Protein AF-A0AAD4HF08-F1 (afdb_monomer_lite)

Organism: NCBI:txid1912939

Secondary structure (DSSP, 8-state):
-HHHHHHHHHHH-SEEEEEETTEEEEEE--HHHHIIIIITTHHHH-----------

Foldseek 3Di:
DVVVLLVCCVVVHQWDWDADPNDIDIRGNDPVVCCVCCPVVVVPVVDDDDDPPDPD

Radius of gyration: 13.29 Å; chains: 1; bounding box: 40×14×29 Å

pLDDT: mean 90.62, std 10.22, range [46.56, 97.56]

Sequence (56 aa):
PWLTYIAWGKIYGKIIHCRILGIDMIIINSESIARELLDKRSAIYSDRPVIPTNEM

InterPro domains:
  IPR036396 Cytochrome P450 superfamily [G3DSA:1.10.630.10] (1-56)
  IPR036396 Cytochrome P450 superfamily [SSF48264] (1-53)
  IPR050364 Cytochrome P450 monooxygenase, fungi [PTHR46300] (1-53)

Structure (mmCIF, N/CA/C/O backbone):
data_AF-A0AAD4HF08-F1
#
_entry.id   AF-A0AAD4HF08-F1
#
loop_
_atom_site.group_PDB
_atom_site.id
_atom_site.type_symbol
_atom_site.label_atom_id
_atom_site.label_alt_id
_atom_site.label_comp_id
_atom_site.label_asym_id
_atom_site.label_entity_id
_atom_site.label_seq_id
_atom_site.pdbx_PDB_ins_code
_atom_site.Cartn_x
_atom_site.Cartn_y
_atom_site.Cartn_z
_atom_site.occupancy
_atom_site.B_iso_or_equiv
_atom_site.auth_seq_id
_atom_site.auth_comp_id
_atom_site.auth_asym_id
_atom_site.auth_atom_id
_atom_site.pdbx_PDB_model_num
ATOM 1 N N . PRO A 1 1 ? 5.735 7.983 -10.977 1.00 76.94 1 PRO A N 1
ATOM 2 C CA . PRO A 1 1 ? 5.168 6.729 -11.545 1.00 76.94 1 PRO A CA 1
ATOM 3 C C . PRO A 1 1 ? 3.762 6.376 -10.996 1.00 76.94 1 PRO A C 1
ATOM 5 O O . PRO A 1 1 ? 3.500 5.234 -10.647 1.00 76.94 1 PRO A O 1
ATOM 8 N N . TRP A 1 2 ? 2.826 7.334 -10.952 1.00 90.19 2 TRP A N 1
ATOM 9 C CA . TRP A 1 2 ? 1.477 7.102 -10.402 1.00 90.19 2 TRP A CA 1
ATOM 10 C C . TRP A 1 2 ? 0.510 6.472 -11.422 1.00 90.19 2 TRP A C 1
ATOM 12 O O . TRP A 1 2 ? -0.314 5.639 -11.058 1.00 90.19 2 TRP A O 1
ATOM 22 N N . LEU A 1 3 ? 0.665 6.793 -12.714 1.00 95.50 3 LEU A N 1
ATOM 23 C CA . LEU A 1 3 ? -0.120 6.197 -13.805 1.00 95.50 3 LEU A CA 1
ATOM 24 C C . LEU A 1 3 ? 0.041 4.671 -13.867 1.00 95.50 3 LEU A C 1
ATOM 26 O O . LEU A 1 3 ? -0.941 3.948 -14.022 1.00 95.50 3 LEU A O 1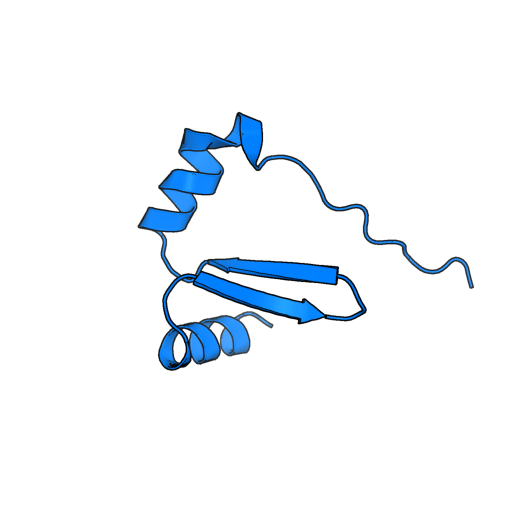
ATOM 30 N N . THR A 1 4 ? 1.270 4.181 -13.686 1.00 94.19 4 THR A N 1
ATOM 31 C CA . THR A 1 4 ? 1.577 2.747 -13.637 1.00 94.19 4 THR A CA 1
ATOM 32 C C . THR A 1 4 ? 0.869 2.061 -12.471 1.00 94.19 4 THR A C 1
ATOM 34 O O . THR A 1 4 ? 0.284 1.000 -12.653 1.00 94.19 4 THR A O 1
ATOM 37 N N . TYR A 1 5 ? 0.860 2.681 -11.289 1.00 93.81 5 TYR A N 1
ATOM 38 C CA . TYR A 1 5 ? 0.219 2.117 -10.099 1.00 93.81 5 TYR A CA 1
ATOM 39 C C . TYR A 1 5 ? -1.298 2.021 -10.252 1.00 93.81 5 TYR A C 1
ATOM 41 O O . TYR A 1 5 ? -1.874 0.998 -9.884 1.00 93.81 5 TYR A O 1
ATOM 49 N N . ILE A 1 6 ? -1.923 3.019 -10.887 1.00 94.50 6 ILE A N 1
ATOM 50 C CA . ILE A 1 6 ? -3.344 2.968 -11.254 1.00 94.50 6 ILE A CA 1
ATOM 51 C C . ILE A 1 6 ? -3.602 1.853 -12.270 1.00 94.50 6 ILE A C 1
ATOM 53 O O . ILE A 1 6 ? -4.559 1.095 -12.116 1.00 94.50 6 ILE A O 1
ATOM 57 N N . ALA A 1 7 ? -2.767 1.733 -13.307 1.00 95.88 7 ALA A N 1
ATOM 58 C CA . ALA A 1 7 ? -2.908 0.676 -14.307 1.00 95.88 7 ALA A CA 1
ATOM 59 C C . ALA A 1 7 ? -2.802 -0.714 -13.663 1.00 95.88 7 ALA A C 1
ATOM 61 O O . ALA A 1 7 ? -3.645 -1.574 -13.907 1.00 95.88 7 ALA A O 1
ATOM 62 N N . TRP A 1 8 ? -1.836 -0.912 -12.767 1.00 95.25 8 TRP A N 1
ATOM 63 C CA . TRP A 1 8 ? -1.715 -2.139 -11.988 1.00 95.25 8 TRP A CA 1
ATOM 64 C C . TRP A 1 8 ? -2.906 -2.359 -11.057 1.00 95.25 8 TRP A C 1
ATOM 66 O O . TRP A 1 8 ? -3.348 -3.493 -10.917 1.00 95.25 8 TRP A O 1
ATOM 76 N N . GLY A 1 9 ? -3.483 -1.299 -10.489 1.00 95.12 9 GLY A N 1
ATOM 77 C CA . GLY A 1 9 ? -4.703 -1.382 -9.685 1.00 95.12 9 GLY A CA 1
ATOM 78 C C . GLY A 1 9 ? -5.891 -1.960 -10.453 1.00 95.12 9 GLY A C 1
ATOM 79 O O . GLY A 1 9 ? -6.683 -2.719 -9.898 1.00 95.12 9 GLY A O 1
ATOM 80 N N . LYS A 1 10 ? -5.984 -1.658 -11.754 1.00 95.31 10 LYS A N 1
ATOM 81 C CA . LYS A 1 10 ? -7.010 -2.222 -12.645 1.00 95.31 10 LYS A CA 1
ATOM 82 C C . LYS A 1 10 ? -6.768 -3.697 -12.978 1.00 95.31 10 LYS A C 1
ATOM 84 O O . LYS A 1 10 ? -7.733 -4.415 -13.202 1.00 95.31 10 LYS A O 1
ATOM 89 N N . ILE A 1 11 ? -5.508 -4.131 -13.028 1.00 96.38 11 ILE A N 1
ATOM 90 C CA . ILE A 1 11 ? -5.122 -5.493 -13.437 1.00 96.38 11 ILE A CA 1
ATOM 91 C C . ILE A 1 11 ? -5.107 -6.452 -12.238 1.00 96.38 11 ILE A C 1
ATOM 93 O O . ILE A 1 11 ? -5.655 -7.545 -12.314 1.00 96.38 11 ILE A O 1
ATOM 97 N N . TYR A 1 12 ? -4.483 -6.039 -11.135 1.00 95.50 12 TYR A N 1
ATOM 98 C CA . TYR A 1 12 ? -4.183 -6.889 -9.978 1.00 95.50 12 TYR A CA 1
ATOM 99 C C . TYR A 1 12 ? -5.073 -6.599 -8.763 1.00 95.50 12 TYR A C 1
ATOM 101 O O . TYR A 1 12 ? -5.128 -7.398 -7.832 1.00 95.50 12 TYR A O 1
ATOM 109 N N . GLY A 1 13 ? -5.793 -5.474 -8.766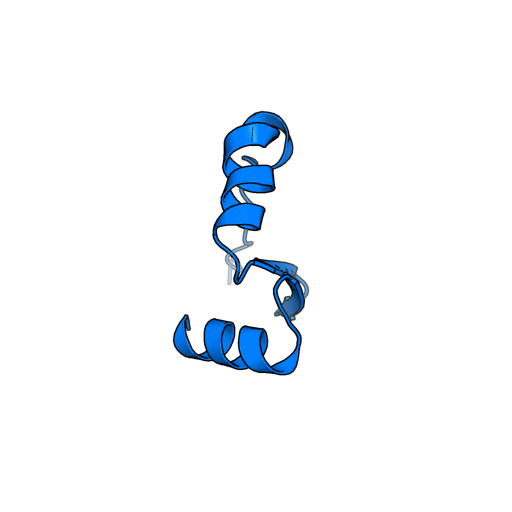 1.00 95.25 13 GLY A N 1
ATOM 110 C CA . GLY A 1 13 ? -6.741 -5.108 -7.719 1.00 95.25 13 GLY A CA 1
ATOM 111 C C . GLY A 1 13 ? -6.237 -4.039 -6.748 1.00 95.25 13 GLY A C 1
ATOM 112 O O . GLY A 1 13 ? -5.332 -3.254 -7.023 1.00 95.25 13 GLY A O 1
ATOM 113 N N . LYS A 1 14 ? -6.898 -3.957 -5.589 1.00 95.88 14 LYS A N 1
ATOM 114 C CA . LYS A 1 14 ? -6.802 -2.797 -4.683 1.00 95.88 14 LYS A CA 1
ATOM 115 C C . LYS A 1 14 ? -5.514 -2.743 -3.854 1.00 95.88 14 LYS A C 1
ATOM 117 O O . LYS A 1 14 ? -5.138 -1.653 -3.433 1.00 95.88 14 LYS A O 1
ATOM 122 N N . ILE A 1 15 ? -4.871 -3.883 -3.603 1.00 96.00 15 ILE A N 1
ATOM 123 C CA . ILE A 1 15 ? -3.595 -3.989 -2.883 1.00 96.00 15 ILE A CA 1
ATOM 124 C C . ILE A 1 15 ? -2.656 -4.816 -3.747 1.00 96.00 15 ILE A C 1
ATOM 126 O O . ILE A 1 15 ? -3.031 -5.891 -4.207 1.00 96.00 15 ILE A O 1
ATOM 130 N N . ILE A 1 16 ? -1.451 -4.306 -3.963 1.00 96.31 16 ILE A N 1
ATOM 131 C CA . ILE A 1 16 ? -0.454 -4.931 -4.827 1.00 96.31 16 ILE A CA 1
ATOM 132 C C . ILE A 1 16 ? 0.846 -5.025 -4.045 1.00 96.31 16 ILE A C 1
ATOM 134 O O . ILE A 1 16 ? 1.276 -4.038 -3.452 1.00 96.31 16 ILE A O 1
ATOM 138 N N . HIS A 1 17 ? 1.475 -6.194 -4.074 1.00 94.88 17 HIS A N 1
ATOM 139 C CA . HIS A 1 17 ? 2.845 -6.383 -3.610 1.00 94.88 17 HIS A CA 1
ATOM 140 C C . HIS A 1 17 ? 3.775 -6.451 -4.818 1.00 94.88 17 HIS A C 1
ATOM 142 O O . HIS A 1 17 ? 3.486 -7.139 -5.797 1.00 94.88 17 HIS A O 1
ATOM 148 N N . CYS A 1 18 ? 4.878 -5.714 -4.765 1.00 92.88 18 CYS A N 1
ATOM 149 C CA . CYS A 1 18 ? 5.941 -5.803 -5.752 1.00 92.88 18 CYS A CA 1
ATOM 150 C C . CYS A 1 18 ? 7.305 -5.684 -5.076 1.00 92.88 18 CYS A C 1
ATOM 152 O O . CYS A 1 18 ? 7.454 -5.033 -4.047 1.00 92.88 18 CYS A O 1
ATOM 154 N N . ARG A 1 19 ? 8.317 -6.312 -5.674 1.00 92.25 19 ARG A N 1
ATOM 155 C CA . ARG A 1 19 ? 9.701 -6.216 -5.214 1.00 92.25 19 ARG A CA 1
ATOM 156 C C . ARG A 1 19 ? 10.510 -5.421 -6.228 1.00 92.25 19 ARG A C 1
ATOM 158 O O . ARG A 1 19 ? 10.640 -5.843 -7.375 1.00 92.25 19 ARG A O 1
ATOM 165 N N . ILE A 1 20 ? 11.032 -4.271 -5.815 1.00 88.19 20 ILE 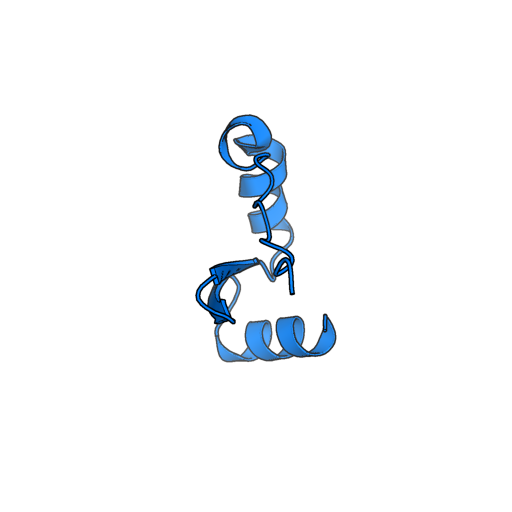A N 1
ATOM 166 C CA . ILE A 1 20 ? 11.774 -3.337 -6.671 1.00 88.19 20 ILE A CA 1
ATOM 167 C C . ILE A 1 20 ? 13.115 -3.046 -6.003 1.00 88.19 20 ILE A C 1
ATOM 169 O O . ILE A 1 20 ? 13.144 -2.607 -4.860 1.00 88.19 20 ILE A O 1
ATOM 173 N N . LEU A 1 21 ? 14.226 -3.296 -6.708 1.00 87.19 21 LEU A N 1
ATOM 174 C CA . LEU A 1 21 ? 15.591 -3.097 -6.187 1.00 87.19 21 LEU A CA 1
ATOM 175 C C . LEU A 1 21 ? 15.841 -3.812 -4.841 1.00 87.19 21 LEU A C 1
ATOM 177 O O . LEU A 1 21 ? 16.505 -3.285 -3.958 1.00 87.19 21 LEU A O 1
ATOM 181 N N . GLY A 1 22 ? 15.262 -5.005 -4.669 1.00 87.19 22 GLY A N 1
ATOM 182 C CA . GLY A 1 22 ? 15.348 -5.770 -3.419 1.00 87.19 22 GLY A CA 1
ATOM 183 C C . GLY A 1 22 ? 14.447 -5.260 -2.287 1.00 87.19 22 GLY A C 1
ATOM 184 O O . GLY A 1 22 ? 14.399 -5.892 -1.238 1.00 87.19 22 GLY A O 1
ATOM 185 N N . ILE A 1 23 ? 13.698 -4.175 -2.503 1.00 88.88 23 ILE A N 1
ATOM 186 C CA . ILE A 1 23 ? 12.768 -3.595 -1.532 1.00 88.88 23 ILE A CA 1
ATOM 187 C C . ILE A 1 23 ? 11.360 -4.120 -1.813 1.00 88.88 23 ILE A C 1
ATOM 189 O O . ILE A 1 23 ? 10.850 -4.006 -2.931 1.00 88.88 23 ILE A O 1
ATOM 193 N N . ASP A 1 24 ? 10.725 -4.683 -0.789 1.00 92.12 24 ASP A N 1
ATOM 194 C CA . ASP A 1 24 ? 9.311 -5.042 -0.824 1.00 92.12 24 ASP A CA 1
ATOM 195 C C . ASP A 1 24 ? 8.446 -3.781 -0.696 1.00 92.12 24 ASP A C 1
ATOM 197 O O . ASP A 1 24 ? 8.496 -3.064 0.302 1.00 92.12 24 ASP A O 1
ATOM 201 N N . MET A 1 25 ? 7.646 -3.505 -1.722 1.00 92.50 25 MET A N 1
ATOM 202 C CA . MET A 1 25 ? 6.715 -2.384 -1.776 1.00 92.50 25 MET A CA 1
ATOM 203 C C . MET A 1 25 ? 5.274 -2.887 -1.812 1.00 92.50 25 MET A C 1
ATOM 205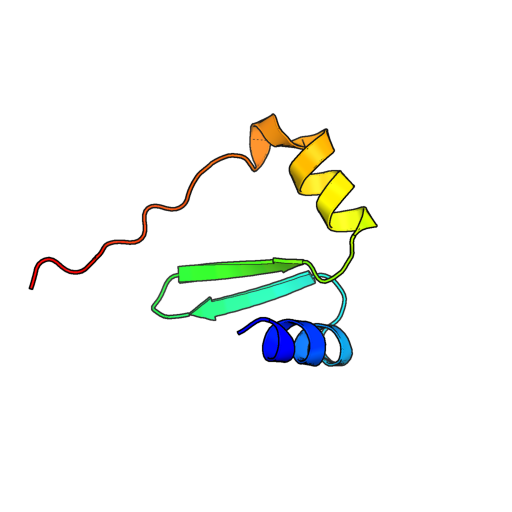 O O . MET A 1 25 ? 4.931 -3.823 -2.538 1.00 92.50 25 MET A O 1
ATOM 209 N N . ILE A 1 26 ? 4.415 -2.215 -1.047 1.00 94.56 26 ILE A N 1
ATOM 210 C CA . ILE A 1 26 ? 2.968 -2.424 -1.055 1.00 94.56 26 ILE A CA 1
ATOM 211 C C . ILE A 1 26 ? 2.303 -1.169 -1.617 1.00 94.56 26 ILE A C 1
ATOM 213 O O . ILE A 1 26 ? 2.489 -0.071 -1.098 1.00 94.56 26 ILE A O 1
ATOM 217 N N . ILE A 1 27 ? 1.515 -1.329 -2.678 1.00 95.12 27 ILE A N 1
ATOM 218 C CA . ILE A 1 27 ? 0.785 -0.247 -3.344 1.00 95.12 27 ILE A CA 1
ATOM 219 C C . ILE A 1 27 ? -0.704 -0.398 -3.027 1.00 95.12 27 ILE A C 1
ATOM 221 O O . ILE A 1 27 ? -1.301 -1.442 -3.297 1.00 95.12 27 ILE A O 1
ATOM 225 N N . ILE A 1 28 ? -1.311 0.659 -2.482 1.00 96.69 28 ILE A N 1
ATOM 226 C CA . ILE A 1 28 ? -2.735 0.710 -2.126 1.00 96.69 28 ILE A CA 1
ATOM 227 C C . ILE A 1 28 ? -3.464 1.609 -3.132 1.00 96.69 28 ILE A C 1
ATOM 229 O O . ILE A 1 28 ? -3.257 2.817 -3.160 1.00 96.69 28 ILE A O 1
ATOM 233 N N . ASN A 1 29 ? -4.347 1.021 -3.940 1.00 96.31 29 ASN A N 1
ATOM 234 C CA . ASN A 1 29 ? -5.143 1.704 -4.971 1.00 96.31 29 ASN A CA 1
ATOM 235 C C . ASN A 1 29 ? -6.588 2.009 -4.521 1.00 96.31 29 ASN A C 1
ATOM 237 O O . ASN A 1 29 ? -7.466 2.255 -5.346 1.00 96.31 29 ASN A O 1
ATOM 241 N N . SER A 1 30 ? -6.873 1.956 -3.217 1.00 96.00 30 SER A N 1
ATOM 242 C CA . SER A 1 30 ? -8.208 2.193 -2.659 1.00 96.00 30 SER A CA 1
ATOM 243 C C . SER A 1 30 ? -8.138 3.137 -1.468 1.00 96.00 30 SER A C 1
ATOM 245 O O . SER A 1 30 ? -7.478 2.837 -0.476 1.00 96.00 30 SER A O 1
ATOM 247 N N . GLU A 1 31 ? -8.878 4.242 -1.549 1.00 96.06 31 GLU A N 1
ATOM 248 C CA . GLU A 1 31 ? -8.957 5.253 -0.489 1.00 96.06 31 GLU A CA 1
ATOM 249 C C . GLU A 1 31 ? -9.424 4.655 0.844 1.00 96.06 31 GLU A C 1
ATOM 251 O O . GLU A 1 31 ? -8.793 4.869 1.875 1.00 96.06 31 GLU A O 1
ATOM 256 N N . SER A 1 32 ? -10.488 3.846 0.831 1.00 97.12 32 SER A N 1
ATOM 257 C CA . SER A 1 32 ? -11.028 3.242 2.052 1.00 97.12 32 SER A CA 1
ATOM 258 C C . SER A 1 32 ? -10.001 2.360 2.767 1.00 97.12 32 SER A C 1
ATOM 260 O O . SER A 1 32 ? -9.914 2.384 3.990 1.00 97.12 32 SER A O 1
ATOM 262 N N . ILE A 1 33 ? -9.197 1.609 2.006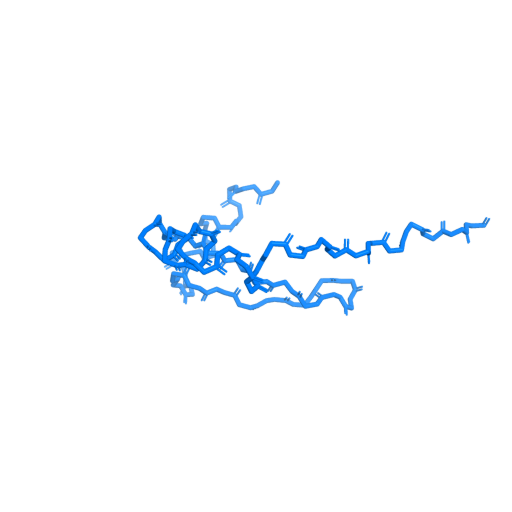 1.00 96.56 33 ILE A N 1
ATOM 263 C CA . ILE A 1 33 ? -8.124 0.764 2.549 1.00 96.56 33 ILE A CA 1
ATOM 264 C C . ILE A 1 33 ? -6.969 1.632 3.053 1.00 96.56 33 ILE A C 1
ATOM 266 O O . ILE A 1 33 ? -6.441 1.378 4.132 1.00 96.56 33 ILE A O 1
ATOM 270 N N . ALA A 1 34 ? -6.597 2.673 2.304 1.00 96.25 34 ALA A N 1
ATOM 271 C CA . ALA A 1 34 ? -5.553 3.603 2.714 1.00 96.25 34 ALA A CA 1
ATOM 272 C C . ALA A 1 34 ? -5.916 4.291 4.037 1.00 96.25 34 ALA A C 1
ATOM 274 O O . ALA A 1 34 ? -5.098 4.313 4.946 1.00 96.25 34 ALA A O 1
ATOM 275 N N . ARG A 1 35 ? -7.159 4.751 4.205 1.00 97.56 35 ARG A N 1
ATOM 276 C CA . ARG A 1 35 ? -7.647 5.336 5.462 1.00 97.56 35 ARG A CA 1
ATOM 277 C C . ARG A 1 35 ? -7.691 4.317 6.606 1.00 97.56 35 ARG A C 1
ATOM 279 O O . ARG A 1 35 ? -7.361 4.639 7.744 1.00 97.56 35 ARG A O 1
ATOM 286 N N . GLU A 1 36 ? -8.091 3.078 6.334 1.00 96.94 36 GLU A N 1
ATOM 287 C CA . GLU A 1 36 ? -8.118 2.006 7.338 1.00 96.94 36 GLU A CA 1
ATOM 288 C C . GLU A 1 36 ? -6.710 1.663 7.860 1.00 96.94 36 GLU A C 1
ATOM 290 O O . GLU A 1 36 ? -6.528 1.466 9.061 1.00 96.94 36 GLU A O 1
ATOM 295 N N . LEU A 1 37 ? -5.714 1.600 6.973 1.00 96.06 37 LEU A N 1
ATOM 296 C CA . LEU A 1 37 ? -4.348 1.209 7.325 1.00 96.06 37 LEU A CA 1
ATOM 297 C C . LEU A 1 37 ? -3.496 2.405 7.765 1.00 96.06 37 LEU A C 1
ATOM 299 O O . LEU A 1 37 ? -2.892 2.367 8.828 1.00 96.06 37 LEU A O 1
ATOM 303 N N . LEU A 1 38 ? -3.456 3.475 6.978 1.00 95.81 38 LEU A N 1
ATOM 304 C CA . LEU A 1 38 ? -2.515 4.577 7.174 1.00 95.81 38 LEU A CA 1
ATOM 305 C C . LEU A 1 38 ? -3.023 5.631 8.163 1.00 95.81 38 LEU A C 1
ATOM 307 O O . LEU A 1 38 ? -2.207 6.173 8.900 1.00 95.81 38 LEU A O 1
ATOM 311 N N . ASP A 1 39 ? -4.339 5.880 8.235 1.00 95.06 39 ASP A N 1
ATOM 312 C CA . ASP A 1 39 ? -4.899 6.834 9.207 1.00 95.06 39 ASP A CA 1
ATOM 313 C C . ASP A 1 39 ? -5.271 6.137 10.519 1.00 95.06 39 ASP A C 1
ATOM 315 O O . ASP A 1 39 ? -4.705 6.429 11.576 1.00 95.06 39 ASP A O 1
ATOM 319 N N . LYS A 1 40 ? -6.219 5.186 10.474 1.00 97.44 40 LYS A N 1
ATOM 320 C CA . LYS A 1 40 ? -6.762 4.559 11.695 1.00 97.44 40 LYS A CA 1
ATOM 321 C C . LYS A 1 40 ? -5.731 3.706 12.433 1.00 97.44 40 LYS A C 1
ATOM 323 O O . LYS A 1 40 ? -5.794 3.605 13.654 1.00 97.44 40 LYS A O 1
ATOM 328 N N . ARG A 1 41 ? -4.805 3.078 11.702 1.00 96.56 41 ARG A N 1
ATOM 329 C CA . ARG A 1 41 ? -3.723 2.240 12.250 1.00 96.56 41 ARG A CA 1
ATOM 330 C C . ARG A 1 41 ? -2.355 2.893 12.055 1.00 96.56 41 ARG A C 1
ATOM 332 O O . ARG A 1 41 ? -1.345 2.197 11.973 1.00 96.56 41 ARG A O 1
ATOM 339 N N . SER A 1 42 ? -2.322 4.226 12.017 1.00 94.44 42 SER A N 1
ATOM 340 C CA . SER A 1 42 ? -1.102 5.015 11.818 1.00 94.44 42 SER A CA 1
ATOM 341 C C . SER A 1 42 ? 0.028 4.598 12.758 1.00 94.44 42 SER A C 1
ATOM 343 O O . SER A 1 42 ? 1.141 4.415 12.291 1.00 94.44 42 SER A O 1
ATOM 345 N N . ALA A 1 43 ? -0.259 4.312 14.032 1.00 96.00 43 ALA A N 1
ATOM 346 C CA . ALA A 1 43 ? 0.739 3.857 15.007 1.00 96.00 43 ALA A CA 1
ATOM 347 C C . ALA A 1 43 ? 1.516 2.583 14.599 1.00 96.00 43 ALA A C 1
ATOM 349 O O . ALA A 1 43 ? 2.596 2.341 15.127 1.00 96.00 43 ALA A O 1
ATOM 350 N N . ILE A 1 44 ? 0.980 1.768 13.682 1.00 96.06 44 ILE A N 1
ATOM 351 C CA . ILE A 1 44 ? 1.619 0.544 13.171 1.00 96.06 44 ILE A CA 1
ATOM 352 C C . ILE A 1 44 ? 2.359 0.815 11.853 1.00 96.06 44 ILE A C 1
ATOM 354 O O . ILE A 1 44 ? 3.412 0.236 11.606 1.00 96.06 44 ILE A O 1
ATOM 358 N N . TYR A 1 45 ? 1.810 1.682 10.996 1.00 94.25 45 TYR A N 1
ATOM 359 C CA . TYR A 1 45 ? 2.266 1.863 9.610 1.00 94.25 45 TYR A CA 1
ATOM 360 C C . TYR A 1 45 ? 2.919 3.225 9.332 1.00 94.25 45 TYR A C 1
ATOM 362 O O . TYR A 1 45 ? 3.220 3.538 8.182 1.00 94.25 45 TYR A O 1
ATOM 370 N N . SER A 1 46 ? 3.139 4.056 10.354 1.00 94.06 46 SER A N 1
ATOM 371 C CA . SER A 1 46 ? 3.760 5.377 10.209 1.00 94.06 46 SER A CA 1
ATOM 372 C C . SER A 1 46 ? 5.283 5.345 10.111 1.00 94.06 46 SER A C 1
ATOM 374 O O . SER A 1 46 ? 5.880 6.408 9.931 1.00 94.06 46 SER A O 1
ATOM 376 N N . ASP A 1 47 ? 5.909 4.175 10.242 1.00 92.19 47 ASP A N 1
ATOM 377 C CA . ASP A 1 47 ? 7.355 4.034 10.089 1.00 92.19 47 ASP A CA 1
ATOM 378 C C . ASP A 1 47 ? 7.817 4.455 8.681 1.00 92.19 47 ASP A C 1
ATOM 380 O O . ASP A 1 47 ? 7.036 4.484 7.720 1.00 92.19 47 ASP A O 1
ATOM 384 N N . ARG A 1 48 ? 9.077 4.876 8.557 1.00 89.44 48 ARG A N 1
ATOM 385 C CA . ARG A 1 48 ? 9.634 5.398 7.306 1.00 89.44 48 ARG A CA 1
ATOM 386 C C . ARG A 1 48 ? 10.746 4.469 6.822 1.00 89.44 48 ARG A C 1
ATOM 388 O O . ARG A 1 48 ? 11.749 4.339 7.519 1.00 89.44 48 ARG A O 1
ATOM 395 N N . PRO A 1 49 ? 10.617 3.873 5.621 1.00 85.81 49 PRO A N 1
ATOM 396 C CA . PRO A 1 49 ? 11.643 2.979 5.109 1.00 85.81 49 PRO A CA 1
ATOM 397 C C . PRO A 1 49 ? 12.949 3.745 4.890 1.00 85.81 49 PRO A C 1
ATOM 399 O O . PRO A 1 49 ? 12.971 4.784 4.225 1.00 85.81 49 PRO A O 1
ATOM 402 N N . VAL A 1 50 ? 14.044 3.205 5.423 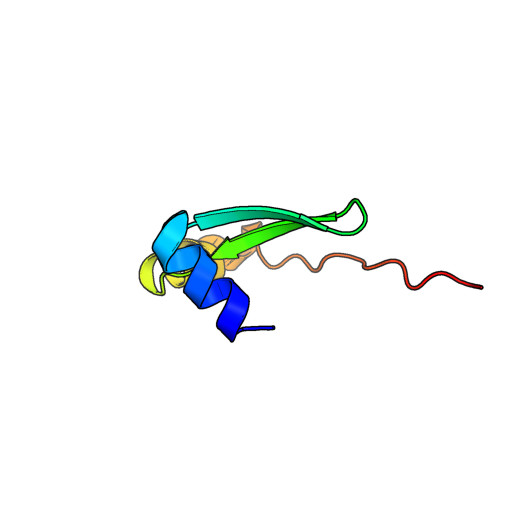1.00 83.94 50 VAL A N 1
ATOM 403 C CA . VAL A 1 50 ? 15.392 3.683 5.117 1.00 83.94 50 VAL A CA 1
ATOM 404 C C . VAL A 1 50 ? 15.744 3.178 3.726 1.00 83.94 50 VAL A C 1
ATOM 406 O O . VAL A 1 50 ? 15.953 1.984 3.525 1.00 83.94 50 VAL A O 1
ATOM 409 N N . ILE A 1 51 ? 15.771 4.084 2.751 1.00 80.12 51 ILE A N 1
ATOM 410 C CA . ILE A 1 51 ? 16.260 3.779 1.408 1.00 80.12 51 ILE A CA 1
ATOM 411 C C . ILE A 1 51 ? 17.772 4.009 1.450 1.00 80.12 51 ILE A C 1
ATOM 413 O O . ILE A 1 51 ? 18.180 5.166 1.582 1.00 80.12 51 ILE A O 1
ATOM 417 N N . PRO A 1 52 ? 18.609 2.957 1.388 1.00 71.62 52 PRO A N 1
ATOM 418 C CA . PRO A 1 52 ? 20.045 3.150 1.312 1.00 71.62 52 PRO A CA 1
ATOM 419 C C . PRO A 1 52 ? 20.353 3.845 -0.015 1.00 71.62 52 PRO A C 1
ATOM 421 O O . PRO A 1 52 ? 20.278 3.247 -1.088 1.00 71.62 52 PRO A O 1
ATOM 424 N N . THR A 1 53 ? 20.666 5.136 0.050 1.00 69.50 53 THR A N 1
ATOM 425 C CA . THR A 1 53 ? 21.371 5.802 -1.040 1.00 69.50 53 THR A CA 1
ATOM 426 C C . THR A 1 53 ? 22.763 5.200 -1.026 1.00 69.50 53 THR A C 1
ATOM 428 O O . THR A 1 53 ? 23.473 5.347 -0.037 1.00 69.50 53 THR A O 1
ATOM 431 N N . ASN A 1 54 ? 23.110 4.447 -2.065 1.00 62.31 54 ASN A N 1
ATOM 432 C CA . ASN A 1 54 ? 24.430 3.849 -2.206 1.00 62.31 54 ASN A CA 1
ATOM 433 C C . ASN A 1 54 ? 25.490 4.938 -1.945 1.00 62.31 54 ASN A C 1
ATOM 435 O O . ASN A 1 54 ? 25.532 5.918 -2.691 1.00 62.31 54 ASN A O 1
ATOM 439 N N . GLU A 1 55 ? 26.307 4.804 -0.896 1.00 60.12 55 GLU A N 1
ATOM 440 C CA . GLU A 1 55 ? 27.583 5.519 -0.854 1.00 60.12 55 GLU A CA 1
ATOM 441 C C . GLU A 1 55 ? 28.409 4.893 -1.981 1.00 60.12 55 GLU A C 1
ATOM 443 O O . GLU A 1 55 ? 28.776 3.718 -1.915 1.00 60.12 55 GLU A O 1
ATOM 448 N N . MET A 1 56 ? 28.512 5.609 -3.104 1.00 46.56 56 MET A N 1
ATOM 449 C CA . MET A 1 56 ? 29.416 5.248 -4.199 1.00 46.56 56 MET A CA 1
ATOM 450 C C . MET A 1 56 ? 30.861 5.496 -3.787 1.00 46.56 56 MET A C 1
ATOM 452 O O . MET A 1 56 ? 31.100 6.526 -3.118 1.00 46.56 56 MET A O 1
#